Protein AF-A0A1X1B939-F1 (afdb_monomer)

Foldseek 3Di:
DPDPDDDDDDDDPQLLLVVLVVQLVCCVVPVDQAEDEDEDDPDDPVVQVVCCVPVVRDCSQVSSVVSQCVVDVDPVNGHHGHYD

Nearest PDB structures (foldseek):
  8k8f-assembly1_A  TM=3.736E-01  e=1.245E+00  synthetic construct
  4r2l-assembly1_B-2  TM=4.375E-01  e=3.591E+00  Salmonella enterica subsp. enterica serovar Typhimurium str. LT2
  7a4h-assembly1_BF  TM=4.904E-01  e=8.490E+00  Lambdavirus lambda

Radius of gyration: 14.38 Å; Cα contacts (8 Å, |Δi|>4): 72; chains: 1; bounding box: 35×36×32 Å

pLDDT: mean 80.93, std 17.23, range [46.03, 97.62]

Mean predicted aligned error: 8.05 Å

Solvent-accessible surface area (backbone atoms only — not comparable to full-atom values): 5282 Å² total; per-residue (Å²): 137,88,72,100,62,94,77,87,85,85,90,72,100,48,64,31,61,51,53,35,51,50,44,51,50,50,21,72,76,67,74,47,73,45,77,46,79,43,72,72,71,99,59,67,67,68,59,52,52,48,38,24,76,76,70,66,53,72,46,51,65,63,48,19,48,49,52,37,46,70,76,35,75,53,70,92,73,33,64,44,78,44,77,104

Structure (mmCIF, N/CA/C/O backbone):
data_AF-A0A1X1B939-F1
#
_entry.id   AF-A0A1X1B939-F1
#
loop_
_atom_site.group_PDB
_atom_site.id
_atom_site.type_symbol
_atom_site.label_atom_id
_atom_site.label_alt_id
_atom_site.label_comp_id
_atom_site.label_asym_id
_atom_site.label_entity_id
_atom_site.label_seq_id
_atom_site.pdbx_PDB_ins_code
_atom_site.Cartn_x
_atom_site.Cartn_y
_atom_site.Cartn_z
_atom_site.occupancy
_atom_site.B_iso_or_equiv
_atom_site.auth_seq_id
_atom_site.auth_comp_id
_atom_site.auth_asym_id
_atom_site.auth_atom_id
_atom_site.pdbx_PDB_model_num
ATOM 1 N N . MET A 1 1 ? -0.468 -23.235 0.754 1.00 46.03 1 MET A N 1
ATOM 2 C CA . MET A 1 1 ? -0.068 -22.402 1.910 1.00 46.03 1 MET A CA 1
ATOM 3 C C . MET A 1 1 ? 1.426 -22.601 2.120 1.00 46.03 1 MET A C 1
ATOM 5 O O . MET A 1 1 ? 1.819 -23.716 2.427 1.00 46.03 1 MET A O 1
ATOM 9 N N . ARG A 1 2 ? 2.279 -21.613 1.825 1.00 46.69 2 ARG A N 1
ATOM 10 C CA . ARG A 1 2 ? 3.739 -21.755 1.982 1.00 46.69 2 ARG A CA 1
ATOM 11 C C . ARG A 1 2 ? 4.219 -20.814 3.097 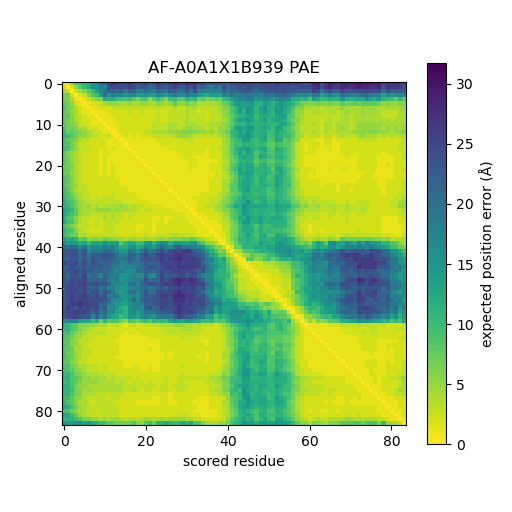1.00 46.69 2 ARG A C 1
ATOM 13 O O . ARG A 1 2 ? 4.352 -19.624 2.848 1.00 46.69 2 ARG A O 1
ATOM 20 N N . GLY A 1 3 ? 4.450 -21.357 4.300 1.00 57.34 3 GLY A N 1
ATOM 21 C CA . GLY A 1 3 ? 5.121 -20.685 5.431 1.00 57.34 3 GLY A CA 1
ATOM 22 C C . GLY A 1 3 ? 4.308 -20.568 6.735 1.00 57.34 3 GLY A C 1
ATOM 23 O O . GLY A 1 3 ? 3.092 -20.721 6.727 1.00 57.34 3 GLY A O 1
ATOM 24 N N . GLN A 1 4 ? 4.997 -20.262 7.849 1.00 77.25 4 GLN A N 1
ATOM 25 C CA . GLN A 1 4 ? 4.420 -19.966 9.183 1.00 77.25 4 GLN A CA 1
ATOM 26 C C . GLN A 1 4 ? 3.758 -18.573 9.277 1.00 77.25 4 GLN A C 1
ATOM 28 O O . GLN A 1 4 ? 3.278 -18.172 10.333 1.00 77.25 4 GLN A O 1
ATOM 33 N N . HIS A 1 5 ? 3.736 -17.823 8.175 1.00 76.75 5 HIS A N 1
ATOM 34 C CA . HIS A 1 5 ? 3.218 -16.462 8.113 1.00 76.75 5 HIS A CA 1
ATOM 35 C C . HIS A 1 5 ? 1.883 -16.435 7.370 1.00 76.75 5 HIS A C 1
ATOM 37 O O . HIS A 1 5 ? 1.685 -17.142 6.378 1.00 76.75 5 HIS A O 1
ATOM 43 N N . ARG A 1 6 ? 0.965 -15.579 7.827 1.00 82.38 6 ARG A N 1
ATOM 44 C CA . ARG A 1 6 ? -0.301 -15.315 7.137 1.00 82.38 6 ARG A CA 1
ATOM 45 C C . ARG A 1 6 ? -0.047 -14.301 6.025 1.00 82.38 6 ARG A C 1
ATOM 47 O O . ARG A 1 6 ? -0.016 -13.103 6.275 1.00 82.38 6 ARG A O 1
ATOM 54 N N . VAL A 1 7 ? 0.164 -14.800 4.810 1.00 83.62 7 VAL A N 1
ATOM 55 C CA . VAL A 1 7 ? 0.400 -13.972 3.619 1.00 83.62 7 VAL A CA 1
ATOM 56 C C . VAL A 1 7 ? -0.914 -13.767 2.867 1.00 83.62 7 VAL A C 1
ATOM 58 O O . VAL A 1 7 ? -1.559 -14.745 2.484 1.00 83.62 7 VAL A O 1
ATOM 61 N N . LEU A 1 8 ? -1.294 -12.507 2.643 1.00 86.31 8 LEU A N 1
ATOM 62 C CA . LEU A 1 8 ? -2.390 -12.135 1.748 1.00 86.31 8 LEU A CA 1
ATOM 63 C C . LEU A 1 8 ? -1.858 -12.055 0.311 1.00 86.31 8 LEU A C 1
ATOM 65 O O . LEU A 1 8 ? -0.907 -11.324 0.047 1.00 86.31 8 LEU A O 1
ATOM 69 N N . TRP A 1 9 ? -2.480 -12.796 -0.605 1.00 87.00 9 TRP A N 1
ATOM 70 C CA . TRP A 1 9 ? -2.143 -12.784 -2.029 1.00 87.00 9 TRP A CA 1
ATOM 71 C C . TRP A 1 9 ? -3.210 -12.023 -2.801 1.00 87.00 9 TRP A C 1
ATOM 73 O O . TRP A 1 9 ? -4.399 -12.247 -2.581 1.00 87.00 9 TRP A O 1
ATOM 83 N N . VAL A 1 10 ? -2.781 -11.153 -3.712 1.00 84.31 10 VAL A N 1
ATOM 84 C CA . VAL A 1 10 ? -3.669 -10.364 -4.568 1.00 84.31 1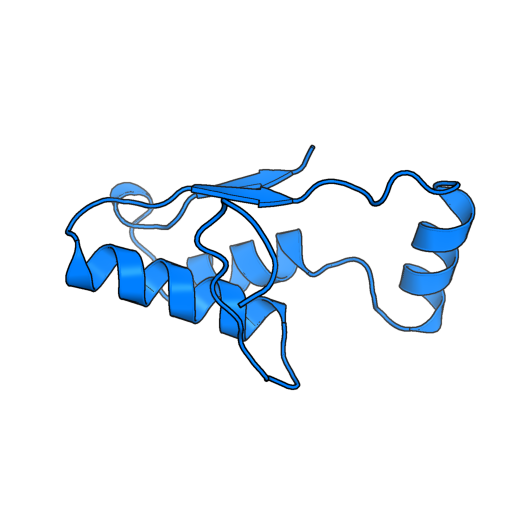0 VAL A CA 1
ATOM 85 C C . VAL A 1 10 ? -3.156 -10.419 -5.997 1.00 84.31 10 VAL A C 1
ATOM 87 O O . VAL A 1 10 ? -1.960 -10.252 -6.226 1.00 84.31 10 VAL A O 1
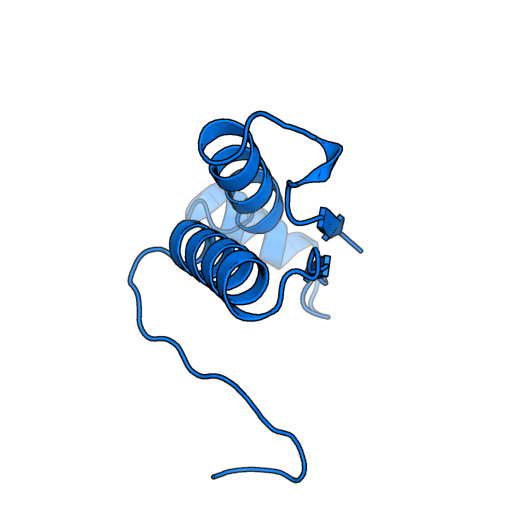ATOM 90 N N . ASP A 1 11 ? -4.070 -10.645 -6.937 1.00 88.62 11 ASP A N 1
ATOM 91 C CA . ASP A 1 11 ? -3.805 -10.577 -8.371 1.00 88.62 11 ASP A CA 1
ATOM 92 C C . ASP A 1 11 ? -4.432 -9.300 -8.942 1.00 88.62 11 ASP A C 1
ATOM 94 O O . ASP A 1 11 ? -5.613 -9.022 -8.718 1.00 88.62 11 ASP A O 1
ATOM 98 N N . SER A 1 12 ? -3.619 -8.474 -9.600 1.00 83.19 12 SER A N 1
ATOM 99 C CA . SER A 1 12 ? -4.048 -7.197 -10.167 1.00 83.19 12 SER A CA 1
ATOM 100 C C . SER A 1 12 ? -3.000 -6.621 -11.118 1.00 83.19 12 SER A C 1
ATOM 102 O O . SER A 1 12 ? -1.808 -6.635 -10.799 1.00 83.19 12 SER A O 1
ATOM 104 N N . PRO A 1 13 ? -3.424 -6.002 -12.235 1.00 82.44 13 PRO A N 1
ATOM 105 C CA . PRO A 1 13 ? -2.516 -5.298 -13.135 1.00 82.44 13 PRO A CA 1
ATOM 106 C C . PRO A 1 13 ? -1.995 -3.966 -12.561 1.00 82.44 13 PRO A C 1
ATOM 108 O O . PRO A 1 13 ? -1.074 -3.382 -13.126 1.00 82.44 13 PRO A O 1
ATOM 111 N N . ALA A 1 14 ? -2.570 -3.456 -11.462 1.00 85.69 14 ALA A N 1
ATOM 112 C CA . ALA A 1 14 ? -2.269 -2.135 -10.906 1.00 85.69 14 ALA A CA 1
ATOM 113 C C . ALA A 1 14 ? -1.860 -2.216 -9.426 1.00 85.69 14 ALA A C 1
ATOM 115 O O . ALA A 1 14 ? -2.667 -1.978 -8.526 1.00 85.69 14 ALA A O 1
ATOM 116 N N . VAL A 1 15 ? -0.579 -2.506 -9.179 1.00 84.88 15 VAL A N 1
ATOM 117 C CA . VAL A 1 15 ? -0.026 -2.760 -7.835 1.00 84.88 15 VAL A CA 1
ATOM 118 C C . VAL A 1 15 ? -0.361 -1.648 -6.831 1.00 84.88 15 VAL A C 1
ATOM 120 O O . VAL A 1 15 ? -0.921 -1.929 -5.775 1.00 84.88 15 VAL A O 1
ATOM 123 N N . ALA A 1 16 ? -0.081 -0.382 -7.160 1.00 89.00 16 ALA A N 1
ATOM 124 C CA . ALA A 1 16 ? -0.300 0.737 -6.238 1.00 89.00 16 ALA A CA 1
ATOM 125 C C . ALA A 1 16 ? -1.781 0.923 -5.859 1.00 89.00 16 ALA A C 1
ATOM 127 O O . ALA A 1 16 ? -2.112 1.123 -4.690 1.00 89.00 16 ALA A O 1
ATOM 128 N N . ASN A 1 17 ? -2.681 0.806 -6.841 1.00 91.75 17 ASN A N 1
ATOM 129 C CA . ASN A 1 17 ? -4.122 0.918 -6.610 1.00 91.75 17 ASN A CA 1
ATOM 130 C C . ASN A 1 17 ? -4.627 -0.228 -5.735 1.00 91.75 17 ASN A C 1
ATOM 132 O O . ASN A 1 17 ? -5.424 0.000 -4.830 1.00 91.75 17 ASN A O 1
ATOM 136 N N . SER A 1 18 ? -4.142 -1.446 -5.974 1.00 93.75 18 SER A N 1
ATOM 137 C CA . SER A 1 18 ? -4.507 -2.606 -5.166 1.00 93.75 18 SER A CA 1
ATOM 138 C C . SER A 1 18 ? -4.030 -2.475 -3.728 1.00 93.75 18 SER A C 1
ATOM 140 O O . SER A 1 18 ? -4.823 -2.703 -2.821 1.00 93.75 18 SER A O 1
ATOM 142 N N . ILE A 1 19 ? -2.787 -2.041 -3.499 1.00 93.25 19 ILE A N 1
ATOM 143 C CA . ILE A 1 19 ? -2.288 -1.785 -2.141 1.00 93.25 19 ILE A CA 1
ATOM 144 C C . ILE A 1 19 ? -3.157 -0.727 -1.450 1.00 93.25 19 ILE A C 1
ATOM 146 O O . ILE A 1 19 ? -3.608 -0.948 -0.328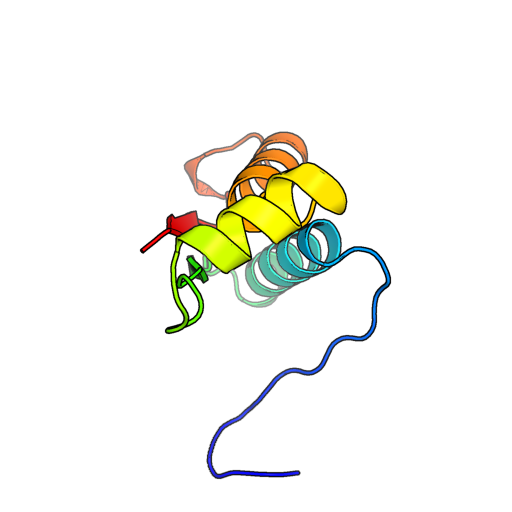 1.00 93.25 19 ILE A O 1
ATOM 150 N N . ALA A 1 20 ? -3.447 0.395 -2.118 1.00 95.88 20 ALA A N 1
ATOM 151 C CA . ALA A 1 20 ? -4.288 1.447 -1.551 1.00 95.88 20 ALA A CA 1
ATOM 152 C C . ALA A 1 20 ? -5.701 0.947 -1.201 1.00 95.88 20 ALA A C 1
ATOM 154 O O . ALA A 1 20 ? -6.188 1.209 -0.102 1.00 95.88 20 ALA A O 1
ATOM 155 N N . ALA A 1 21 ? -6.335 0.192 -2.103 1.00 96.81 21 ALA A N 1
ATOM 156 C CA . ALA A 1 21 ? -7.665 -0.373 -1.888 1.00 96.81 21 ALA A CA 1
ATOM 157 C C . ALA A 1 21 ? -7.693 -1.347 -0.702 1.00 96.81 21 ALA A C 1
ATOM 159 O O . ALA A 1 21 ? -8.590 -1.269 0.131 1.00 96.81 21 ALA A O 1
ATOM 160 N N . ILE A 1 22 ? -6.688 -2.218 -0.583 1.00 96.25 22 ILE A N 1
ATOM 161 C CA . ILE A 1 22 ? -6.566 -3.160 0.538 1.00 96.25 22 ILE A CA 1
ATOM 162 C C . ILE A 1 22 ? -6.391 -2.412 1.859 1.00 96.25 22 ILE A C 1
ATOM 164 O O . ILE A 1 22 ? -7.029 -2.765 2.845 1.00 96.25 22 ILE A O 1
ATOM 168 N N . LEU A 1 23 ? -5.552 -1.374 1.898 1.00 96.94 23 LEU A N 1
ATOM 169 C CA . LEU A 1 23 ? -5.334 -0.590 3.115 1.00 96.94 23 LEU A CA 1
ATOM 170 C C . LEU A 1 23 ? -6.604 0.135 3.566 1.00 96.94 23 LEU A C 1
ATOM 172 O O . LEU A 1 23 ? -6.905 0.148 4.757 1.00 96.94 23 LEU A O 1
ATOM 176 N N . LEU A 1 24 ? -7.356 0.714 2.628 1.00 97.62 24 LEU A N 1
ATOM 177 C CA . LEU A 1 24 ? -8.648 1.333 2.929 1.00 97.62 24 LEU A CA 1
ATOM 178 C C . LEU A 1 24 ? -9.656 0.288 3.413 1.00 97.62 24 LEU A C 1
ATOM 180 O O . LEU A 1 24 ? -10.301 0.500 4.431 1.00 97.62 24 LEU A O 1
ATOM 184 N N . HIS A 1 25 ? -9.716 -0.875 2.764 1.00 97.12 25 HIS A N 1
ATOM 185 C CA . HIS A 1 25 ? -10.605 -1.955 3.179 1.00 97.12 25 HIS A CA 1
ATOM 186 C C . HIS A 1 25 ? -10.269 -2.482 4.583 1.00 97.12 25 HIS A C 1
ATOM 188 O O . HIS A 1 25 ? -11.156 -2.598 5.418 1.00 97.12 25 HIS A O 1
ATOM 194 N N . ILE A 1 26 ? -8.989 -2.723 4.891 1.00 95.81 26 ILE A N 1
ATOM 195 C CA . ILE A 1 26 ? -8.548 -3.121 6.239 1.00 95.81 26 ILE A CA 1
ATOM 196 C C . ILE A 1 26 ? -8.944 -2.063 7.267 1.00 95.81 26 ILE A C 1
ATOM 198 O O . ILE A 1 26 ? -9.411 -2.410 8.352 1.00 95.81 26 ILE A O 1
ATOM 202 N N . ARG A 1 27 ? -8.756 -0.779 6.946 1.00 96.69 27 ARG A N 1
ATOM 203 C CA . ARG A 1 27 ? -9.149 0.315 7.835 1.00 96.69 27 ARG A CA 1
ATOM 204 C C . ARG A 1 27 ? -10.645 0.289 8.118 1.00 96.69 27 ARG A C 1
ATOM 206 O O . ARG A 1 27 ? -11.031 0.388 9.277 1.00 96.69 27 ARG A O 1
ATOM 213 N N . ASP A 1 28 ? -11.458 0.151 7.080 1.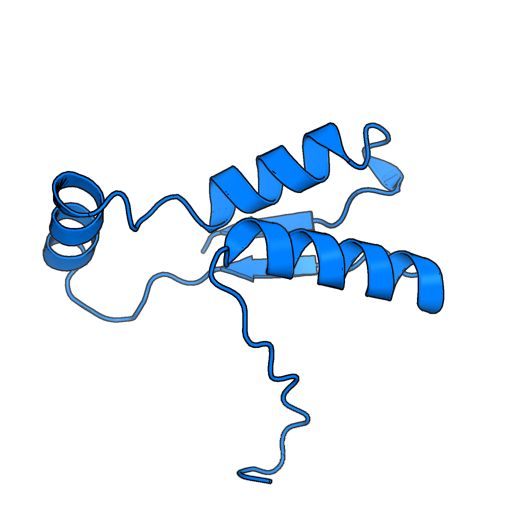00 97.06 28 ASP A N 1
ATOM 214 C CA . ASP A 1 28 ? -12.913 0.204 7.196 1.00 97.06 28 ASP A CA 1
ATOM 215 C C . ASP A 1 28 ? -13.463 -1.019 7.957 1.00 97.06 28 ASP A C 1
ATOM 217 O O . ASP A 1 28 ? -14.359 -0.870 8.782 1.00 97.06 28 ASP A O 1
ATOM 221 N N . GLU A 1 29 ? -12.870 -2.202 7.767 1.00 97.50 29 GLU A N 1
ATOM 222 C CA . GLU A 1 29 ? -13.255 -3.441 8.464 1.00 97.50 29 GLU A CA 1
ATOM 223 C C . GLU A 1 29 ? -12.802 -3.484 9.932 1.00 97.50 29 GLU A C 1
ATOM 225 O O . GLU A 1 29 ? -13.490 -4.030 10.792 1.00 97.50 29 GLU A O 1
ATOM 230 N N . THR A 1 30 ? -11.621 -2.941 10.242 1.00 95.44 30 THR A N 1
ATOM 231 C CA . THR A 1 30 ? -11.016 -3.068 11.583 1.00 95.44 30 THR A CA 1
ATOM 232 C C . THR A 1 30 ? -11.163 -1.821 12.450 1.00 95.44 30 THR A C 1
ATOM 234 O O . THR A 1 30 ? -10.919 -1.882 13.655 1.00 95.44 30 THR A O 1
ATOM 237 N N . GLY A 1 31 ? -11.490 -0.673 11.854 1.00 94.88 31 GLY A N 1
ATOM 238 C CA . GLY A 1 31 ? -11.447 0.642 12.498 1.00 94.88 31 GLY A CA 1
ATOM 239 C C . GLY A 1 31 ? -10.031 1.149 12.814 1.00 94.88 31 GLY A C 1
ATOM 240 O O . GLY A 1 31 ? -9.878 2.269 13.302 1.00 94.88 31 GLY A O 1
ATOM 241 N N . ALA A 1 32 ? -8.984 0.363 12.546 1.00 94.62 32 ALA A N 1
ATOM 242 C CA . ALA A 1 32 ? -7.595 0.745 12.780 1.00 94.62 32 ALA A CA 1
ATOM 243 C C . ALA A 1 32 ? -6.993 1.408 11.535 1.00 94.62 32 ALA A C 1
ATOM 245 O O . ALA A 1 32 ? -7.268 0.995 10.417 1.00 94.62 32 ALA A O 1
ATOM 246 N N . ASN A 1 33 ? -6.122 2.406 11.704 1.00 95.25 33 ASN A N 1
ATOM 247 C CA . ASN A 1 33 ? -5.438 3.044 10.575 1.00 95.25 33 ASN A CA 1
ATOM 248 C C . ASN A 1 33 ? -4.127 2.290 10.233 1.00 95.25 33 ASN A C 1
ATOM 250 O O . ASN A 1 33 ? -3.171 2.369 11.014 1.00 95.25 33 ASN A O 1
ATOM 254 N N . PRO A 1 34 ? -4.055 1.541 9.111 1.00 95.62 34 PRO A N 1
ATOM 255 C CA . PRO A 1 34 ? -2.922 0.673 8.818 1.00 95.62 34 PRO A CA 1
ATOM 256 C C . PRO A 1 34 ? -1.692 1.440 8.314 1.00 95.62 34 PRO A C 1
ATOM 258 O O . PRO A 1 34 ? -1.776 2.515 7.713 1.00 95.62 34 PRO A O 1
ATOM 261 N N . ASN A 1 35 ? -0.525 0.831 8.524 1.00 94.75 35 ASN A N 1
ATOM 262 C CA . ASN A 1 35 ? 0.760 1.294 8.010 1.00 94.75 35 ASN A CA 1
ATOM 263 C C . ASN A 1 35 ? 1.262 0.303 6.954 1.00 94.75 35 ASN A C 1
ATOM 265 O O . ASN A 1 35 ? 1.208 -0.906 7.177 1.00 94.75 35 ASN A O 1
ATOM 269 N N . VAL A 1 36 ? 1.777 0.809 5.836 1.00 91.69 36 VAL A N 1
ATOM 270 C CA . VAL A 1 36 ? 2.466 0.012 4.814 1.00 91.69 36 VAL A CA 1
ATOM 271 C C . VAL A 1 36 ? 3.920 0.451 4.712 1.00 91.69 36 VAL A C 1
ATOM 273 O O . VAL A 1 36 ? 4.215 1.647 4.748 1.00 91.69 36 VAL A O 1
ATOM 276 N N . TYR A 1 37 ? 4.812 -0.524 4.585 1.00 88.75 37 TYR A N 1
ATOM 277 C CA . TYR A 1 37 ? 6.250 -0.322 4.470 1.00 88.75 37 TYR A CA 1
ATOM 278 C C . TYR A 1 37 ? 6.701 -0.790 3.092 1.00 88.75 37 TYR A C 1
ATOM 280 O O . TYR A 1 37 ? 6.398 -1.910 2.682 1.00 88.75 37 TYR A O 1
ATOM 288 N N . PHE A 1 38 ? 7.395 0.088 2.379 1.00 81.81 38 PHE A N 1
ATOM 289 C CA . PHE A 1 38 ? 8.055 -0.220 1.122 1.00 81.81 38 PHE A CA 1
ATOM 290 C C . PHE A 1 38 ? 9.560 -0.237 1.366 1.00 81.81 38 PHE A C 1
ATOM 292 O O . PHE A 1 38 ? 10.126 0.781 1.761 1.00 81.81 38 PHE A O 1
ATOM 299 N N . GLU A 1 39 ? 10.187 -1.383 1.125 1.00 73.06 39 GLU A N 1
ATOM 300 C CA . GLU A 1 39 ? 11.643 -1.515 1.111 1.00 73.06 39 GLU A CA 1
ATOM 301 C C . GLU A 1 39 ? 12.148 -1.535 -0.331 1.00 73.06 39 GLU A C 1
ATOM 303 O O . GLU A 1 39 ? 11.511 -2.104 -1.229 1.00 73.06 39 GLU A O 1
ATOM 308 N N . TRP A 1 40 ? 13.317 -0.936 -0.559 1.00 60.06 40 TRP A N 1
ATOM 309 C CA . TRP A 1 40 ? 14.058 -1.169 -1.792 1.00 60.06 40 TRP A CA 1
ATOM 310 C C . TRP A 1 40 ? 14.483 -2.630 -1.827 1.00 60.06 40 TRP A C 1
ATOM 312 O O . TRP A 1 40 ? 15.039 -3.150 -0.865 1.00 60.06 40 TRP A O 1
ATOM 322 N N . SER A 1 41 ? 14.240 -3.304 -2.950 1.00 55.44 41 SER A N 1
ATOM 323 C CA . SER A 1 41 ? 14.780 -4.648 -3.148 1.00 55.44 41 SER A CA 1
ATOM 324 C C . SER A 1 41 ? 16.301 -4.608 -2.957 1.00 5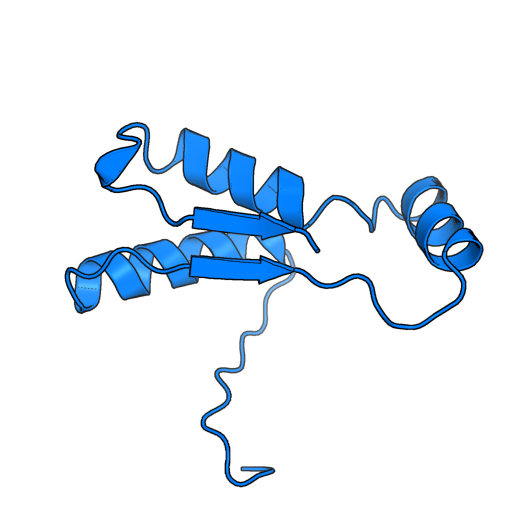5.44 41 SER A C 1
ATOM 326 O O . SER A 1 41 ? 16.938 -3.736 -3.546 1.00 55.44 41 SER A O 1
ATOM 328 N N . GLU A 1 42 ? 16.869 -5.553 -2.198 1.00 48.97 42 GLU A N 1
ATOM 329 C CA . GLU A 1 42 ? 18.294 -5.676 -1.806 1.00 48.97 42 GLU A CA 1
ATOM 330 C C . GLU A 1 42 ? 19.315 -5.796 -2.977 1.00 48.97 42 GLU A C 1
ATOM 332 O O . GLU A 1 42 ? 20.454 -6.221 -2.796 1.00 48.97 42 GLU A O 1
ATOM 337 N N . GLY A 1 43 ? 18.941 -5.440 -4.208 1.00 54.78 43 GLY A N 1
ATOM 338 C CA . GLY A 1 43 ? 19.804 -5.426 -5.391 1.00 54.78 43 GLY A CA 1
ATOM 339 C C . GLY A 1 43 ? 20.431 -4.058 -5.693 1.00 54.78 43 GLY A C 1
ATOM 340 O O . GLY A 1 43 ? 20.015 -3.030 -5.166 1.00 54.78 43 GLY A O 1
ATOM 341 N N . ASN A 1 44 ? 21.426 -4.048 -6.595 1.00 49.53 44 ASN A N 1
ATOM 342 C CA . ASN A 1 44 ? 22.173 -2.851 -7.006 1.00 49.53 44 ASN A CA 1
ATOM 343 C C . ASN A 1 44 ? 21.219 -1.680 -7.365 1.00 49.53 44 ASN A C 1
ATOM 345 O O . ASN A 1 44 ? 20.488 -1.793 -8.357 1.00 49.53 44 ASN A O 1
ATOM 349 N N . PRO A 1 45 ? 21.246 -0.553 -6.624 1.00 56.31 45 PRO A N 1
ATOM 350 C CA . PRO A 1 45 ? 20.370 0.608 -6.825 1.00 56.31 45 PRO A CA 1
ATOM 351 C C . PRO A 1 45 ? 20.327 1.121 -8.271 1.00 56.31 45 PRO A C 1
ATOM 353 O O . PRO A 1 45 ? 19.295 1.612 -8.730 1.00 56.31 45 PRO A O 1
ATOM 356 N N . LEU A 1 46 ? 21.418 0.939 -9.025 1.00 55.94 46 LEU A N 1
ATOM 357 C CA . LEU A 1 46 ? 21.519 1.326 -10.432 1.00 55.94 46 LEU A CA 1
ATOM 358 C C . LEU A 1 46 ? 20.566 0.531 -11.344 1.00 55.94 46 LEU A C 1
ATOM 360 O O . LEU A 1 46 ? 20.015 1.088 -12.287 1.00 55.94 46 LEU A O 1
ATOM 364 N N . LEU A 1 47 ? 20.328 -0.756 -11.064 1.00 56.16 47 LEU A N 1
ATOM 365 C CA . LEU A 1 47 ? 19.424 -1.612 -11.849 1.00 56.16 47 LEU A CA 1
ATOM 366 C C . LEU A 1 47 ? 17.947 -1.289 -11.592 1.00 56.16 47 LEU A C 1
ATOM 368 O O . LEU A 1 47 ? 17.134 -1.345 -12.517 1.00 56.16 47 LEU A O 1
ATOM 372 N N . ASN A 1 48 ? 17.603 -0.907 -10.360 1.00 56.25 48 ASN A N 1
ATOM 373 C CA . ASN A 1 48 ? 16.255 -0.454 -10.012 1.00 56.25 48 ASN A CA 1
ATOM 374 C C . ASN A 1 48 ? 15.967 0.931 -10.611 1.00 56.25 48 ASN A C 1
ATOM 376 O O . ASN A 1 48 ? 14.885 1.142 -11.153 1.00 56.25 48 ASN A O 1
ATOM 380 N N . LEU A 1 49 ? 16.960 1.828 -10.625 1.00 55.22 49 LEU A N 1
ATOM 381 C CA . LEU A 1 49 ? 16.878 3.109 -11.332 1.00 55.22 49 LEU A CA 1
ATOM 382 C C . LEU A 1 49 ? 16.734 2.921 -12.853 1.00 55.22 49 LEU A C 1
ATOM 384 O O . LEU A 1 49 ? 15.928 3.599 -13.482 1.00 55.22 49 LEU A O 1
ATOM 388 N N . LEU A 1 50 ? 17.452 1.963 -13.451 1.00 55.41 50 LEU A N 1
ATOM 389 C CA . LEU A 1 50 ? 17.288 1.610 -14.867 1.00 55.41 50 LEU A CA 1
ATOM 390 C C . LEU A 1 50 ? 15.884 1.039 -15.154 1.00 55.41 50 LEU A C 1
ATOM 392 O O . LEU A 1 50 ? 15.256 1.440 -16.129 1.00 55.41 50 LEU A O 1
ATOM 396 N N . ARG A 1 51 ? 15.327 0.170 -14.296 1.00 58.78 51 ARG A N 1
ATOM 397 C CA . ARG A 1 51 ? 13.927 -0.298 -14.430 1.00 58.78 51 ARG A CA 1
ATOM 398 C C . ARG A 1 51 ? 12.908 0.834 -14.294 1.00 58.78 51 ARG A C 1
ATOM 400 O O . ARG A 1 51 ? 11.922 0.844 -15.030 1.00 58.78 51 ARG A O 1
ATOM 407 N N . PHE A 1 52 ? 13.162 1.794 -13.411 1.00 57.66 52 PHE A N 1
ATOM 408 C CA . PHE A 1 52 ? 12.349 2.998 -13.283 1.00 57.66 52 PHE A CA 1
ATOM 409 C C .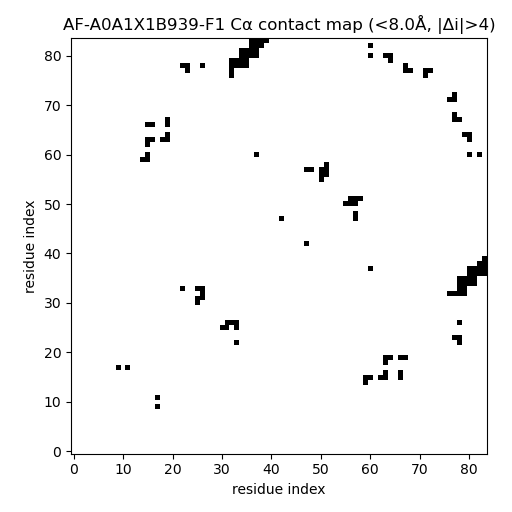 PHE A 1 52 ? 12.373 3.833 -14.570 1.00 57.66 52 PHE A C 1
ATOM 411 O O . PHE A 1 52 ? 11.311 4.135 -15.111 1.00 57.66 52 PHE A O 1
ATOM 418 N N . LEU A 1 53 ? 13.560 4.122 -15.113 1.00 53.28 53 LEU A N 1
ATOM 419 C CA . LEU A 1 53 ? 13.722 4.944 -16.317 1.00 53.28 53 LEU A CA 1
ATOM 420 C C . LEU A 1 53 ? 13.170 4.283 -17.593 1.00 53.28 53 LEU A C 1
ATOM 422 O O . LEU A 1 53 ? 12.663 4.989 -18.460 1.00 53.28 53 LEU A O 1
ATOM 426 N N . PHE A 1 54 ? 13.247 2.952 -17.720 1.00 51.03 54 PHE A N 1
ATOM 427 C CA . PHE A 1 54 ? 12.855 2.241 -18.948 1.00 51.03 54 PHE A CA 1
ATOM 428 C C . PHE A 1 54 ? 11.458 1.595 -18.913 1.00 51.03 54 PHE A C 1
ATOM 430 O O . PHE A 1 54 ? 10.894 1.338 -19.973 1.00 51.03 54 PHE A O 1
ATOM 437 N N . ILE A 1 55 ? 10.890 1.311 -17.733 1.00 55.16 55 ILE A N 1
ATOM 438 C CA . ILE A 1 55 ? 9.611 0.577 -17.582 1.00 55.16 55 ILE A CA 1
ATOM 439 C C . ILE A 1 55 ? 8.595 1.377 -16.730 1.00 55.16 55 ILE A C 1
ATOM 441 O O . ILE A 1 55 ? 7.448 0.963 -16.580 1.00 55.16 55 ILE A O 1
ATOM 445 N N . GLY A 1 56 ? 8.978 2.525 -16.150 1.00 50.12 56 GLY A N 1
ATOM 446 C CA . GLY A 1 56 ? 8.135 3.282 -15.204 1.00 50.12 56 GLY A CA 1
ATOM 447 C C . GLY A 1 56 ? 7.955 2.581 -13.848 1.00 50.12 56 GLY A C 1
ATOM 448 O O . GLY A 1 56 ? 7.169 3.007 -13.002 1.00 50.12 56 GLY A O 1
ATOM 449 N N . MET A 1 57 ? 8.686 1.486 -13.631 1.00 52.72 57 MET A N 1
ATOM 450 C CA . MET A 1 57 ? 8.661 0.670 -12.421 1.00 52.72 57 MET A CA 1
ATOM 451 C C . MET A 1 57 ? 9.622 1.255 -11.386 1.00 52.72 57 MET A C 1
ATOM 453 O O . MET A 1 57 ? 10.8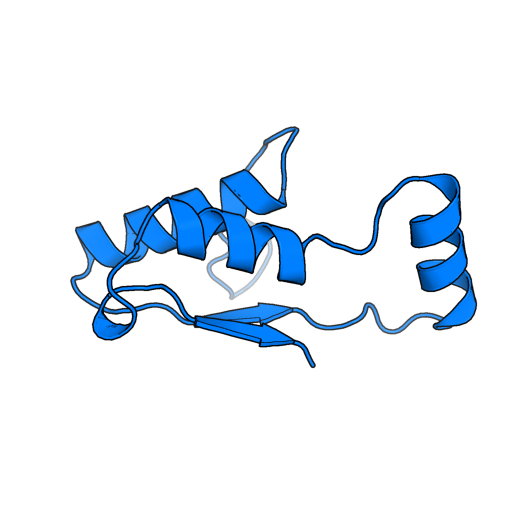17 0.981 -11.411 1.00 52.72 57 MET A O 1
ATOM 457 N N . GLY A 1 58 ? 9.082 2.074 -10.487 1.00 57.78 58 GLY A N 1
ATOM 458 C CA . GLY A 1 58 ? 9.817 2.683 -9.368 1.00 57.78 58 GLY A CA 1
ATOM 459 C C . GLY A 1 58 ? 8.958 3.573 -8.466 1.00 57.78 58 GLY A C 1
ATOM 460 O O . GLY A 1 58 ? 9.344 3.865 -7.343 1.00 57.78 58 GLY A O 1
ATOM 461 N N . GLU A 1 59 ? 7.748 3.929 -8.903 1.00 71.75 59 GLU A N 1
ATOM 462 C CA . GLU A 1 59 ? 6.877 4.870 -8.188 1.00 71.75 59 GLU A CA 1
ATOM 463 C C . GLU A 1 59 ? 5.745 4.185 -7.404 1.00 71.75 59 GLU A C 1
ATOM 465 O O . GLU A 1 59 ? 4.773 4.835 -7.034 1.00 71.75 59 GLU A O 1
ATOM 470 N N . VAL A 1 60 ? 5.812 2.875 -7.129 1.00 80.06 60 VAL A N 1
ATOM 471 C CA . VAL A 1 60 ? 4.696 2.178 -6.453 1.00 80.06 60 VAL A CA 1
ATOM 472 C C . VAL A 1 60 ? 4.383 2.826 -5.104 1.00 80.06 60 VAL A C 1
ATOM 474 O O . VAL A 1 60 ? 3.217 3.090 -4.820 1.00 80.06 60 VAL A O 1
ATOM 477 N N . ALA A 1 61 ? 5.397 3.148 -4.300 1.00 84.50 61 ALA A N 1
ATOM 478 C CA . ALA A 1 61 ? 5.208 3.804 -3.010 1.00 84.50 61 ALA A CA 1
ATOM 479 C C . ALA A 1 61 ? 4.625 5.234 -3.126 1.00 84.50 61 ALA A C 1
ATOM 481 O O . ALA A 1 61 ? 3.573 5.488 -2.524 1.00 84.50 61 ALA A O 1
ATOM 482 N N . PRO A 1 62 ? 5.214 6.169 -3.903 1.00 87.19 62 PRO A N 1
ATOM 483 C CA . PRO A 1 62 ? 4.645 7.509 -4.073 1.00 87.19 62 PRO A CA 1
ATOM 484 C C . PRO A 1 62 ? 3.270 7.501 -4.759 1.00 87.19 62 PRO A C 1
ATOM 486 O O . PRO A 1 62 ? 2.380 8.234 -4.326 1.00 87.19 62 PRO A O 1
ATOM 489 N N . VAL A 1 63 ? 3.034 6.628 -5.745 1.00 89.38 63 VAL A N 1
ATOM 490 C CA . VAL A 1 63 ? 1.714 6.477 -6.384 1.00 89.38 63 VAL A CA 1
ATOM 491 C C . VAL A 1 63 ? 0.696 5.920 -5.396 1.00 89.38 63 VAL A C 1
ATOM 493 O O . VAL A 1 63 ? -0.403 6.458 -5.313 1.00 89.38 63 VAL A O 1
ATOM 496 N N . THR A 1 64 ? 1.050 4.918 -4.585 1.00 91.94 64 THR A N 1
ATOM 497 C CA . THR A 1 64 ? 0.164 4.406 -3.522 1.00 91.94 64 THR A CA 1
ATOM 498 C C . THR A 1 64 ? -0.216 5.533 -2.566 1.00 91.94 64 THR A C 1
ATOM 500 O O . THR A 1 64 ? -1.393 5.720 -2.260 1.00 91.94 64 THR A O 1
ATOM 503 N N . ARG A 1 65 ? 0.762 6.345 -2.139 1.00 93.19 65 ARG A N 1
ATOM 504 C CA . ARG A 1 65 ? 0.517 7.506 -1.275 1.00 93.19 65 ARG A CA 1
ATOM 505 C C . ARG A 1 65 ? -0.423 8.518 -1.926 1.00 93.19 65 ARG A C 1
ATOM 507 O O . ARG A 1 65 ? -1.282 9.066 -1.240 1.00 93.19 65 ARG A O 1
ATOM 514 N N . GLU A 1 66 ? -0.282 8.772 -3.222 1.00 94.62 66 GLU A N 1
ATOM 515 C CA . GLU A 1 66 ? -1.129 9.723 -3.942 1.00 94.62 66 GLU A CA 1
ATOM 516 C C . GLU A 1 66 ? -2.554 9.194 -4.163 1.00 94.62 66 GLU A C 1
ATOM 518 O O . GLU A 1 66 ? -3.518 9.942 -4.002 1.00 94.62 66 GLU A O 1
ATOM 523 N N . VAL A 1 67 ? -2.710 7.901 -4.455 1.00 95.88 67 VAL A N 1
ATOM 524 C CA . VAL A 1 67 ? -4.023 7.241 -4.531 1.00 95.88 67 VAL A CA 1
ATOM 525 C C . VAL A 1 67 ? -4.732 7.339 -3.181 1.00 95.88 67 VAL A C 1
ATOM 527 O O . VAL A 1 67 ? -5.867 7.806 -3.121 1.00 95.88 67 VAL A O 1
ATOM 530 N N . LEU A 1 68 ? -4.038 7.011 -2.086 1.00 96.50 68 LEU A N 1
ATOM 531 C CA . LEU A 1 68 ? -4.555 7.172 -0.724 1.00 96.50 68 LEU A CA 1
ATOM 532 C C . LEU A 1 68 ? -4.884 8.634 -0.399 1.00 96.50 68 LEU A C 1
ATOM 534 O O . LEU A 1 68 ? -5.878 8.904 0.270 1.00 96.50 68 LEU A O 1
ATOM 538 N N . ARG A 1 69 ? -4.080 9.594 -0.878 1.00 96.81 69 ARG A N 1
ATOM 539 C CA . ARG A 1 69 ? -4.331 11.029 -0.678 1.00 96.81 69 ARG A CA 1
ATOM 540 C C . ARG A 1 69 ? -5.623 11.491 -1.338 1.00 96.81 69 ARG A C 1
ATOM 542 O O . ARG A 1 69 ? -6.334 12.304 -0.751 1.00 96.81 69 ARG A O 1
ATOM 549 N N . ARG A 1 70 ? -5.899 11.003 -2.547 1.00 96.88 70 ARG A N 1
ATOM 550 C CA . ARG A 1 70 ? -7.122 11.329 -3.289 1.00 96.88 70 ARG A CA 1
ATOM 551 C C . ARG A 1 70 ? -8.347 10.611 -2.729 1.00 96.88 70 ARG A C 1
ATOM 553 O O . ARG A 1 70 ? -9.396 11.234 -2.638 1.00 96.88 70 ARG A O 1
ATOM 560 N N . ALA A 1 71 ? -8.205 9.340 -2.357 1.00 97.00 71 ALA A N 1
ATOM 561 C CA . ALA A 1 71 ? -9.306 8.523 -1.852 1.00 97.00 71 ALA A CA 1
ATOM 562 C C . ALA A 1 71 ? -9.721 8.894 -0.420 1.00 97.00 71 ALA A C 1
ATOM 564 O O . ALA A 1 71 ? -10.906 8.901 -0.113 1.00 97.00 71 ALA A O 1
ATOM 565 N N . GLU A 1 72 ? -8.760 9.241 0.442 1.00 96.56 72 GLU A N 1
ATOM 566 C CA . GLU A 1 72 ? -9.013 9.698 1.808 1.00 96.56 72 GLU A CA 1
ATOM 567 C C . GLU A 1 72 ? -8.379 11.081 2.028 1.00 96.56 72 GLU A C 1
ATOM 569 O O . GLU A 1 72 ? -7.183 11.190 2.339 1.00 96.56 72 GLU A O 1
ATOM 574 N N . PRO A 1 73 ? -9.148 12.171 1.876 1.00 94.62 73 PRO A N 1
ATOM 575 C CA . PRO A 1 73 ? -8.657 13.526 2.106 1.00 94.62 73 PRO A CA 1
ATOM 576 C C . PRO A 1 73 ? -8.278 13.789 3.572 1.00 94.62 73 PRO A C 1
ATOM 578 O O . PRO A 1 73 ? -7.363 14.579 3.829 1.00 94.62 73 PRO A O 1
ATOM 581 N N . THR A 1 74 ? -8.918 13.105 4.527 1.00 96.38 74 THR A N 1
ATOM 582 C CA . THR A 1 74 ? -8.711 13.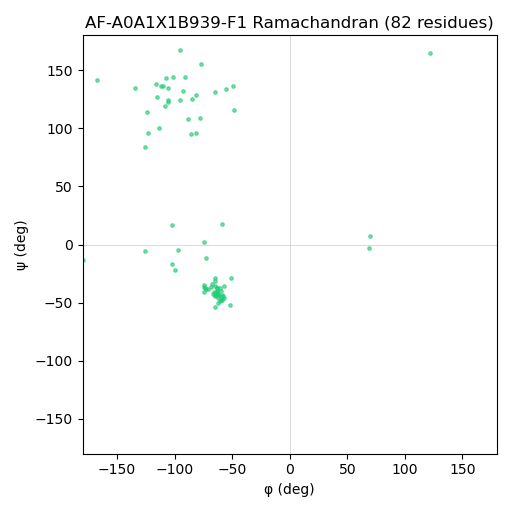313 5.964 1.00 96.38 74 THR A CA 1
ATOM 583 C C . THR A 1 74 ? -7.422 12.643 6.417 1.00 96.38 74 THR A C 1
ATOM 585 O O . THR A 1 74 ? -7.333 11.424 6.534 1.00 96.38 74 THR A O 1
ATOM 588 N N . VAL A 1 75 ? -6.404 13.446 6.733 1.00 92.62 75 VAL A N 1
ATOM 589 C CA . VAL A 1 75 ? -5.060 12.947 7.082 1.00 92.62 75 VAL A CA 1
ATOM 590 C C . VAL A 1 75 ? -5.078 11.978 8.272 1.00 92.62 75 VAL A C 1
ATOM 592 O O . VAL A 1 75 ? -4.327 11.007 8.264 1.00 92.62 75 VAL A O 1
ATOM 595 N N . ALA A 1 76 ? -5.949 12.200 9.262 1.00 94.12 76 ALA A N 1
ATOM 596 C CA . ALA A 1 76 ? -6.072 11.332 10.437 1.00 94.12 76 ALA A CA 1
ATOM 597 C C . ALA A 1 76 ? -6.563 9.910 10.099 1.00 94.12 76 ALA A C 1
ATOM 599 O O . ALA A 1 76 ? -6.144 8.949 10.744 1.00 94.12 76 ALA A O 1
ATOM 600 N N . ASN A 1 77 ? -7.388 9.774 9.056 1.00 94.62 77 ASN A N 1
ATOM 601 C CA . ASN A 1 77 ? -7.991 8.505 8.640 1.00 94.62 77 ASN A CA 1
ATOM 602 C C . ASN A 1 77 ? -7.220 7.833 7.500 1.00 94.62 77 ASN A C 1
ATOM 604 O O . ASN A 1 77 ? -7.583 6.743 7.063 1.00 94.62 77 ASN A O 1
ATOM 608 N N . ARG A 1 78 ? -6.187 8.491 6.968 1.00 96.94 78 ARG A N 1
ATOM 609 C CA . ARG A 1 78 ? -5.448 8.008 5.806 1.00 96.94 78 ARG A CA 1
ATOM 610 C C . ARG A 1 78 ? -4.409 6.961 6.222 1.00 96.94 78 ARG A C 1
ATOM 612 O O . ARG A 1 78 ? -3.574 7.285 7.075 1.00 96.94 78 ARG A O 1
ATOM 619 N N . PRO A 1 79 ? -4.392 5.780 5.575 1.00 96.88 79 PRO A N 1
ATOM 620 C CA . PRO A 1 79 ? -3.298 4.824 5.696 1.00 96.88 79 PRO A CA 1
ATOM 621 C C . PRO A 1 79 ? -1.930 5.469 5.483 1.00 96.88 79 PRO A C 1
ATOM 623 O O . PRO A 1 79 ? -1.738 6.293 4.582 1.00 96.88 79 PRO A O 1
ATOM 626 N N . ARG A 1 80 ? -0.969 5.104 6.332 1.00 94.88 80 ARG A N 1
ATOM 627 C CA . ARG A 1 80 ? 0.377 5.687 6.315 1.00 94.88 80 ARG A CA 1
ATOM 628 C C . ARG A 1 80 ? 1.311 4.858 5.448 1.00 94.88 80 ARG A C 1
ATOM 630 O O . ARG A 1 80 ? 1.385 3.642 5.593 1.00 94.88 80 ARG A O 1
ATOM 637 N N . VAL A 1 81 ? 2.044 5.544 4.578 1.00 92.19 81 VAL A N 1
ATOM 638 C CA . VAL A 1 81 ? 3.061 4.956 3.702 1.00 92.19 81 VAL A CA 1
ATOM 639 C C . VAL A 1 81 ? 4.439 5.318 4.238 1.00 92.19 81 VAL A C 1
ATOM 641 O O . VAL A 1 81 ? 4.751 6.503 4.359 1.00 92.19 81 VAL A O 1
ATOM 644 N N . HIS A 1 82 ? 5.246 4.301 4.525 1.00 88.31 82 HIS A N 1
ATOM 645 C CA . HIS A 1 82 ? 6.646 4.419 4.925 1.00 88.31 82 HIS A CA 1
ATOM 646 C C . HIS A 1 82 ? 7.534 3.899 3.799 1.00 88.31 82 HIS A C 1
ATOM 648 O O . HIS A 1 82 ? 7.230 2.869 3.195 1.00 88.31 82 HIS A O 1
ATOM 654 N N . ILE A 1 83 ? 8.610 4.624 3.512 1.00 81.69 83 ILE A N 1
ATOM 655 C CA . ILE A 1 83 ? 9.581 4.287 2.468 1.00 81.69 83 ILE A CA 1
ATOM 656 C C . ILE A 1 83 ? 10.939 4.217 3.163 1.00 81.69 83 ILE A C 1
ATOM 658 O O . ILE A 1 83 ? 11.371 5.227 3.725 1.00 81.69 83 ILE A O 1
ATOM 662 N N . GLY A 1 84 ? 11.517 3.016 3.207 1.00 67.81 84 GLY A N 1
ATOM 663 C CA . GLY A 1 84 ? 12.879 2.761 3.693 1.00 67.81 84 GLY A CA 1
ATOM 664 C C . GLY A 1 84 ? 13.912 2.888 2.591 1.00 67.81 84 GLY A C 1
ATOM 665 O O . GLY A 1 84 ? 13.499 3.158 1.443 1.00 67.81 84 GLY A O 1
#

Secondary structure (DSSP, 8-state):
--SSS-------S-HHHHHHHHHHHHHHHHSS--EEEEPPPSS-HHHHHHHHHHH-TT-HHHHHHHHHHHH---GGGSPEEEE-

Sequence (84 aa):
MRGQHRVLWVDSPAVANSIAAILLHIRDETGANPNVYFEWSEGNPLLNLLRFLFIGMGEVAPVTREVLRRAEPTVANRPRVHIG